Protein AF-A0A943CT39-F1 (afdb_monomer_lite)

Radius of gyration: 14.51 Å; chains: 1; bounding box: 32×29×37 Å

Foldseek 3Di:
DDDDDPQFWKAFLVRWIKGWHDKAFADADCVVQVPFDWDWAQEPVVRDIATWTHDPSYIYGHPDDEGMWTWIDTPPDDPGIYTYHPCQQFAFDPCVVVVPRPGGGRIDTDTD

Sequence (112 aa):
MRDLKYPAIYKHFKNNYYAVMGVSNIQEDKNILNDSEVLQAFHTELNSTIDIYKKENLYFHLENYSRELVLYKALYDDKGIYARPIEMFLSEVDRRKYPEVKQEYRFELLKY

Structure (mmCIF, N/CA/C/O backbone):
data_AF-A0A943CT39-F1
#
_entry.id   AF-A0A943CT39-F1
#
loop_
_atom_site.group_PDB
_atom_site.id
_atom_site.type_symbol
_atom_site.label_atom_id
_atom_site.label_alt_id
_atom_site.label_comp_id
_atom_site.label_asym_id
_atom_site.label_entity_id
_atom_site.label_seq_id
_atom_site.pdbx_PDB_ins_code
_atom_site.Cartn_x
_atom_site.Cartn_y
_atom_site.Cartn_z
_atom_site.occupancy
_atom_site.B_iso_or_equiv
_atom_site.auth_seq_id
_atom_site.auth_comp_id
_atom_site.auth_asym_id
_atom_site.auth_atom_id
_atom_site.pdbx_PDB_model_num
ATOM 1 N N . MET A 1 1 ? 10.786 9.130 10.703 1.00 64.12 1 MET A N 1
ATOM 2 C CA . MET A 1 1 ? 9.840 8.385 9.844 1.00 64.12 1 MET A CA 1
ATOM 3 C C . MET A 1 1 ? 9.635 7.017 10.477 1.00 64.12 1 MET A C 1
ATOM 5 O O . MET A 1 1 ? 10.598 6.509 11.033 1.00 64.12 1 MET A O 1
ATOM 9 N N . ARG A 1 2 ? 8.411 6.472 10.508 1.00 87.12 2 ARG A N 1
ATOM 10 C CA . ARG A 1 2 ? 8.167 5.122 11.053 1.00 87.12 2 ARG A CA 1
ATOM 11 C C . ARG A 1 2 ? 8.754 4.068 10.116 1.00 87.12 2 ARG A C 1
ATOM 13 O O . ARG A 1 2 ? 8.730 4.262 8.906 1.00 87.12 2 ARG A O 1
ATOM 20 N N . ASP A 1 3 ? 9.193 2.943 10.664 1.00 88.12 3 ASP A N 1
ATOM 21 C CA . ASP A 1 3 ? 9.631 1.818 9.840 1.00 88.12 3 ASP A CA 1
ATOM 22 C C . ASP A 1 3 ? 8.421 1.047 9.309 1.00 88.12 3 ASP A C 1
ATOM 24 O O . ASP A 1 3 ? 7.553 0.608 10.074 1.00 88.12 3 ASP A O 1
ATOM 28 N N . LEU A 1 4 ? 8.374 0.845 7.993 1.00 94.62 4 LEU A N 1
ATOM 29 C CA . LEU A 1 4 ? 7.435 -0.084 7.378 1.00 94.62 4 LEU A CA 1
ATOM 30 C C . LEU A 1 4 ? 7.906 -1.525 7.627 1.00 94.62 4 LEU A C 1
ATOM 32 O O . LEU A 1 4 ? 9.087 -1.837 7.485 1.00 94.62 4 LEU A O 1
ATOM 36 N N . LYS A 1 5 ? 6.977 -2.417 7.976 1.00 96.38 5 LYS A N 1
ATOM 37 C CA . LYS A 1 5 ? 7.222 -3.855 8.115 1.00 96.38 5 LYS A CA 1
ATOM 38 C C . LYS A 1 5 ? 6.509 -4.587 6.986 1.00 96.38 5 LYS A C 1
ATOM 40 O O . LYS A 1 5 ? 5.350 -4.297 6.708 1.00 96.38 5 LYS A O 1
ATOM 45 N N . TYR A 1 6 ? 7.193 -5.513 6.327 1.00 95.88 6 TYR A N 1
ATOM 46 C CA . TYR A 1 6 ? 6.616 -6.346 5.276 1.00 95.88 6 TYR A CA 1
ATOM 47 C C . TYR A 1 6 ? 7.416 -7.653 5.118 1.00 95.88 6 TYR A C 1
ATOM 49 O O . TYR A 1 6 ? 8.622 -7.639 5.367 1.00 95.88 6 TYR A O 1
ATOM 57 N N . PRO A 1 7 ? 6.779 -8.763 4.702 1.00 95.69 7 PRO A N 1
ATOM 58 C CA . PRO A 1 7 ? 5.337 -8.903 4.485 1.00 95.69 7 PRO A CA 1
ATOM 59 C C . PRO A 1 7 ? 4.555 -8.830 5.806 1.00 95.69 7 PRO A C 1
ATOM 61 O O . PRO A 1 7 ? 5.016 -9.330 6.823 1.00 95.69 7 PRO A O 1
ATOM 64 N N . ALA A 1 8 ? 3.404 -8.151 5.819 1.00 97.56 8 ALA A N 1
ATOM 65 C CA . ALA A 1 8 ? 2.639 -7.928 7.051 1.00 97.56 8 ALA A CA 1
ATOM 66 C C . ALA A 1 8 ? 1.176 -7.545 6.786 1.00 97.56 8 ALA A C 1
ATOM 68 O O . ALA A 1 8 ? 0.837 -7.035 5.718 1.00 97.56 8 ALA A O 1
ATOM 69 N N . ILE A 1 9 ? 0.306 -7.728 7.781 1.00 97.88 9 ILE A N 1
ATOM 70 C CA . ILE A 1 9 ? -1.090 -7.274 7.741 1.00 97.88 9 ILE A CA 1
ATOM 71 C C . ILE A 1 9 ? -1.207 -5.923 8.439 1.00 97.88 9 ILE A C 1
ATOM 73 O O . ILE A 1 9 ? -0.832 -5.780 9.604 1.00 97.88 9 ILE A O 1
ATOM 77 N N . TYR A 1 10 ? -1.805 -4.960 7.745 1.00 98.25 10 TYR A N 1
ATOM 78 C CA . TYR A 1 10 ? -2.130 -3.638 8.262 1.00 98.25 10 TYR A CA 1
ATOM 79 C C . TYR A 1 10 ? -3.640 -3.416 8.311 1.00 98.25 10 TYR A C 1
ATOM 81 O O . TYR A 1 10 ? -4.384 -3.825 7.415 1.00 98.25 10 TYR A O 1
ATOM 89 N N . LYS A 1 11 ? -4.088 -2.707 9.345 1.00 97.75 11 LYS A N 1
ATOM 90 C CA . LYS A 1 11 ? -5.453 -2.209 9.482 1.00 97.75 11 LYS A CA 1
ATOM 91 C C . LYS A 1 11 ? -5.508 -0.742 9.065 1.00 97.75 11 LYS A C 1
ATOM 93 O O . LYS A 1 11 ? -4.830 0.110 9.640 1.00 97.75 11 LYS A O 1
ATOM 98 N N . HIS A 1 12 ? -6.350 -0.433 8.088 1.00 97.44 12 HIS A N 1
ATOM 99 C CA . HIS A 1 12 ? -6.669 0.944 7.739 1.00 97.44 12 HIS A CA 1
ATOM 100 C C . HIS A 1 12 ? -7.660 1.536 8.744 1.00 97.44 12 HIS A C 1
ATOM 102 O O . HIS A 1 12 ? -8.566 0.841 9.207 1.00 97.44 12 HIS A O 1
ATOM 108 N N . PHE A 1 13 ? -7.567 2.839 9.007 1.00 96.50 13 PHE A N 1
ATOM 109 C CA . PHE A 1 13 ? -8.408 3.532 9.994 1.00 96.50 13 PHE A CA 1
ATOM 110 C C . PHE A 1 13 ? -9.925 3.446 9.726 1.00 96.50 13 PHE A C 1
ATOM 112 O O . PHE A 1 13 ? -10.736 3.696 10.613 1.00 96.50 13 PHE A O 1
ATOM 119 N N . LYS A 1 14 ? -10.319 3.057 8.505 1.00 95.19 14 LYS A N 1
ATOM 120 C CA . LYS A 1 14 ? -11.709 2.750 8.116 1.00 95.19 14 LYS A CA 1
ATOM 121 C C . LYS A 1 14 ? -12.116 1.282 8.344 1.00 95.19 14 LYS A C 1
ATOM 123 O O . LYS A 1 14 ? -13.073 0.830 7.734 1.00 95.19 14 LYS A O 1
ATOM 128 N N . ASN A 1 15 ? -11.392 0.542 9.185 1.00 94.62 15 ASN A N 1
ATOM 129 C CA . ASN A 1 15 ? -11.647 -0.864 9.539 1.00 94.62 15 ASN A CA 1
ATOM 130 C C . ASN A 1 15 ? -11.529 -1.883 8.389 1.00 94.62 15 ASN A C 1
ATOM 132 O O . ASN A 1 15 ? -12.081 -2.975 8.474 1.00 94.62 15 ASN A O 1
ATOM 136 N N . ASN A 1 16 ? -10.752 -1.557 7.359 1.00 96.50 16 ASN A N 1
ATOM 137 C CA . ASN A 1 16 ? -10.381 -2.495 6.301 1.00 96.50 16 ASN A CA 1
ATOM 138 C C . ASN A 1 16 ? -8.985 -3.073 6.557 1.00 96.50 16 ASN A C 1
ATOM 140 O O . ASN A 1 16 ? -8.136 -2.399 7.146 1.00 96.50 16 ASN A O 1
ATOM 144 N N . TYR A 1 17 ? -8.731 -4.286 6.070 1.00 97.31 17 TYR A N 1
ATOM 145 C CA . TYR A 1 17 ? -7.468 -4.997 6.273 1.00 97.31 17 TYR A CA 1
ATOM 146 C C . TYR A 1 17 ? -6.732 -5.195 4.953 1.00 97.31 17 TYR A C 1
ATOM 148 O O . TYR A 1 17 ? -7.349 -5.495 3.927 1.00 97.31 17 TYR A O 1
ATOM 156 N N . TYR A 1 18 ? -5.413 -5.037 4.999 1.00 98.06 18 TYR A N 1
ATOM 157 C CA . TYR A 1 18 ? -4.554 -5.081 3.825 1.00 98.06 18 TYR A CA 1
ATOM 158 C C . TYR A 1 18 ? -3.294 -5.895 4.105 1.00 98.06 18 TYR A C 1
ATOM 160 O O . TYR A 1 18 ? -2.668 -5.725 5.150 1.00 98.06 18 TYR A O 1
ATOM 168 N N . ALA A 1 19 ? -2.905 -6.747 3.160 1.00 97.81 19 ALA A N 1
ATOM 169 C CA . ALA A 1 19 ? -1.607 -7.410 3.169 1.00 97.81 19 ALA A CA 1
ATOM 170 C C . ALA A 1 19 ? -0.595 -6.545 2.419 1.00 97.81 19 ALA A C 1
ATOM 172 O O . ALA A 1 19 ? -0.725 -6.345 1.211 1.00 97.81 19 ALA A O 1
ATOM 173 N N . VAL A 1 20 ? 0.404 -6.035 3.132 1.00 98.00 20 VAL A N 1
ATOM 174 C CA . VAL A 1 20 ? 1.553 -5.334 2.556 1.00 98.00 20 VAL A CA 1
ATOM 175 C C . VAL A 1 20 ? 2.578 -6.374 2.132 1.00 98.00 20 VAL A C 1
ATOM 177 O O . VAL A 1 20 ? 2.983 -7.213 2.934 1.00 98.00 20 VAL A O 1
ATOM 180 N N . MET A 1 21 ? 2.977 -6.323 0.864 1.00 96.62 21 MET A N 1
ATOM 181 C CA . MET A 1 21 ? 3.862 -7.312 0.244 1.00 96.62 21 MET A CA 1
ATOM 182 C C . MET A 1 21 ? 5.299 -6.804 0.130 1.00 96.62 21 MET A C 1
ATOM 184 O O . MET A 1 21 ? 6.232 -7.591 0.247 1.00 96.62 21 MET A O 1
ATOM 188 N N . GLY A 1 22 ? 5.484 -5.503 -0.100 1.00 97.06 22 GLY A N 1
ATOM 189 C CA . GLY A 1 22 ? 6.804 -4.921 -0.309 1.00 97.06 22 GLY A CA 1
ATOM 190 C C . GLY A 1 22 ? 6.768 -3.434 -0.622 1.00 97.06 22 GLY A C 1
ATOM 191 O O . GLY A 1 22 ? 5.702 -2.811 -0.658 1.00 97.06 22 GLY A O 1
ATOM 192 N N . VAL A 1 23 ? 7.953 -2.883 -0.865 1.00 97.62 23 VAL A N 1
ATOM 193 C CA . VAL A 1 23 ? 8.154 -1.507 -1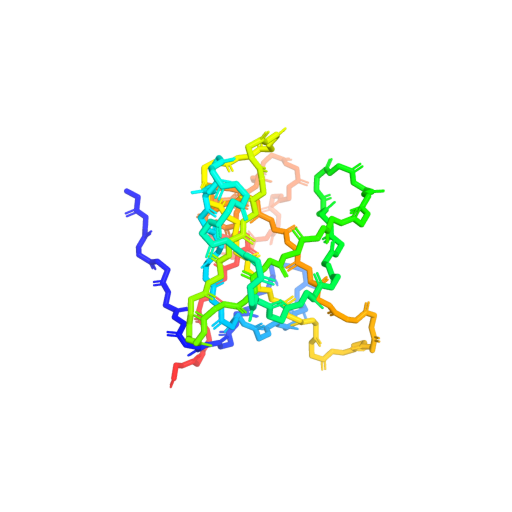.324 1.00 97.62 23 VAL A CA 1
ATOM 194 C C . VAL A 1 23 ? 8.745 -1.543 -2.722 1.00 97.62 23 VAL A C 1
ATOM 196 O O . VAL A 1 23 ? 9.675 -2.302 -2.990 1.00 97.62 23 VAL A O 1
ATOM 199 N N . SER A 1 24 ? 8.182 -0.724 -3.602 1.00 97.38 24 SER A N 1
ATOM 200 C CA . SER A 1 24 ? 8.715 -0.457 -4.926 1.00 97.38 24 SER A CA 1
ATOM 201 C C . SER A 1 24 ? 9.546 0.820 -4.918 1.00 97.38 24 SER A C 1
ATOM 203 O O . SER A 1 24 ? 9.086 1.837 -4.398 1.00 97.38 24 SER A O 1
ATOM 205 N N . ASN A 1 25 ? 10.733 0.763 -5.521 1.00 95.81 25 ASN A N 1
ATOM 206 C CA . ASN A 1 25 ? 11.668 1.883 -5.646 1.00 95.81 25 ASN A CA 1
ATOM 207 C C . ASN A 1 25 ? 11.746 2.384 -7.091 1.00 95.81 25 ASN A C 1
ATOM 209 O O . ASN A 1 25 ? 11.451 1.646 -8.031 1.00 95.81 25 ASN A O 1
ATOM 213 N N . ILE A 1 26 ? 12.177 3.627 -7.279 1.00 95.25 26 ILE A N 1
ATOM 214 C CA . ILE A 1 26 ? 12.424 4.160 -8.620 1.00 95.25 26 ILE A CA 1
ATOM 215 C C . ILE A 1 26 ? 13.584 3.411 -9.292 1.00 95.25 26 ILE A C 1
ATOM 217 O O . ILE A 1 26 ? 14.632 3.198 -8.683 1.00 95.25 26 ILE A O 1
ATOM 221 N N . GLN A 1 27 ? 13.403 3.058 -10.565 1.00 94.12 27 GLN A N 1
ATOM 222 C CA . GLN A 1 27 ? 14.461 2.581 -11.453 1.00 94.12 27 GLN A CA 1
ATOM 223 C C . GLN A 1 27 ? 14.343 3.284 -12.811 1.00 94.12 27 GLN A C 1
ATOM 225 O O . GLN A 1 27 ? 13.432 3.004 -13.585 1.00 94.12 27 GLN A O 1
ATOM 230 N N . GLU A 1 28 ? 15.264 4.202 -13.101 1.00 89.94 28 GLU A N 1
ATOM 231 C CA . GLU A 1 28 ? 15.246 5.010 -14.331 1.00 89.94 28 GLU A CA 1
ATOM 232 C C . GLU A 1 28 ? 15.736 4.221 -15.553 1.00 89.94 28 GLU A C 1
ATOM 234 O O . GLU A 1 28 ? 15.138 4.280 -16.630 1.00 89.94 28 GLU A O 1
ATOM 239 N N . ASP A 1 29 ? 16.809 3.439 -15.385 1.00 89.50 29 ASP A N 1
ATOM 240 C CA . ASP A 1 29 ? 17.353 2.618 -16.468 1.00 89.50 29 ASP A CA 1
ATOM 241 C C . ASP A 1 29 ? 16.487 1.375 -16.719 1.00 89.50 29 ASP A C 1
ATOM 243 O O . ASP A 1 29 ? 16.585 0.361 -16.020 1.00 89.50 29 ASP A O 1
ATOM 247 N N . LYS A 1 30 ? 15.654 1.452 -17.761 1.00 86.31 30 LYS A N 1
ATOM 248 C CA . LYS A 1 30 ? 14.813 0.342 -18.225 1.00 86.31 30 LYS A CA 1
ATOM 249 C C . LYS A 1 30 ? 15.612 -0.902 -18.603 1.00 86.31 30 LYS A C 1
ATOM 251 O O . LYS A 1 30 ? 15.069 -1.993 -18.476 1.00 86.31 30 LYS A O 1
ATOM 256 N N . ASN A 1 31 ? 16.881 -0.776 -19.006 1.00 89.69 31 ASN A N 1
ATOM 257 C CA . ASN A 1 31 ? 17.682 -1.940 -19.390 1.00 89.69 31 ASN A CA 1
ATOM 258 C C . ASN A 1 31 ? 17.907 -2.892 -18.211 1.00 89.69 31 ASN A C 1
ATOM 260 O O . ASN A 1 31 ? 17.961 -4.107 -18.390 1.00 89.69 31 ASN A O 1
ATOM 264 N N . ILE A 1 32 ? 17.963 -2.351 -16.990 1.00 87.19 32 ILE A N 1
ATOM 265 C CA . ILE A 1 32 ? 18.062 -3.143 -15.758 1.00 87.19 32 ILE A CA 1
ATOM 266 C C . ILE A 1 32 ? 16.789 -3.977 -15.542 1.00 87.19 32 ILE A C 1
ATOM 268 O O . ILE A 1 32 ? 16.848 -5.041 -14.918 1.00 87.19 32 ILE A O 1
ATOM 272 N N . LEU A 1 33 ? 15.656 -3.533 -16.090 1.00 90.12 33 LEU A N 1
ATOM 273 C CA . LEU A 1 33 ? 14.339 -4.139 -15.916 1.00 90.12 33 LEU A CA 1
ATOM 274 C C . LEU A 1 33 ? 13.937 -5.106 -17.041 1.00 90.12 33 LEU A C 1
ATOM 276 O O . LEU A 1 33 ? 12.873 -5.708 -16.920 1.00 90.12 33 LEU A O 1
ATOM 280 N N . ASN A 1 34 ? 14.758 -5.291 -18.082 1.00 86.25 34 ASN A N 1
ATOM 281 C CA . ASN A 1 34 ? 14.406 -6.048 -19.295 1.00 86.25 34 ASN A CA 1
ATOM 282 C C . ASN A 1 34 ? 13.854 -7.467 -19.041 1.00 86.25 34 ASN A C 1
ATOM 284 O O . ASN A 1 34 ? 12.948 -7.890 -19.752 1.00 86.25 34 ASN A O 1
ATOM 288 N N . ASP A 1 35 ? 14.336 -8.162 -18.005 1.00 90.12 35 ASP A N 1
ATOM 289 C CA . ASP A 1 35 ? 13.913 -9.531 -17.652 1.00 90.12 35 ASP A CA 1
ATOM 290 C C . ASP A 1 35 ? 12.970 -9.585 -16.435 1.00 90.12 35 ASP A C 1
ATOM 292 O O . ASP A 1 35 ? 12.826 -10.620 -15.782 1.00 90.12 35 ASP A O 1
ATOM 296 N N . SER A 1 36 ? 12.372 -8.452 -16.064 1.00 94.00 36 SER A N 1
ATOM 297 C CA . SER A 1 36 ? 11.510 -8.370 -14.881 1.00 94.00 36 SER A CA 1
ATOM 298 C C . SER A 1 36 ? 10.106 -8.886 -15.181 1.00 94.00 36 SER A C 1
ATOM 300 O O . SER A 1 36 ? 9.543 -8.635 -16.245 1.00 94.00 36 SER A O 1
ATOM 302 N N . GLU A 1 37 ? 9.492 -9.533 -14.193 1.00 96.12 37 GLU A N 1
ATOM 303 C CA . GLU A 1 37 ? 8.054 -9.794 -14.200 1.00 96.12 37 GLU A CA 1
ATOM 304 C C . GLU A 1 37 ? 7.319 -8.453 -14.080 1.00 96.12 37 GLU A C 1
ATOM 306 O O . GLU A 1 37 ? 7.584 -7.678 -13.161 1.00 96.12 37 GLU A O 1
ATOM 311 N N . VAL A 1 38 ? 6.396 -8.159 -14.995 1.00 95.81 38 VAL A N 1
ATOM 312 C CA . VAL A 1 38 ? 5.597 -6.928 -14.934 1.00 95.81 38 VAL A CA 1
ATOM 313 C C . VAL A 1 38 ? 4.275 -7.215 -14.233 1.00 95.81 38 VAL A C 1
ATOM 315 O O . VAL A 1 38 ? 3.491 -8.060 -14.661 1.00 95.81 38 VAL A O 1
ATOM 318 N N . LEU A 1 39 ? 4.023 -6.483 -13.153 1.00 96.00 39 LEU A N 1
ATOM 319 C CA . LEU A 1 39 ? 2.794 -6.506 -12.376 1.00 96.00 39 LEU A CA 1
ATOM 320 C C . LEU A 1 39 ? 2.042 -5.193 -12.579 1.00 96.00 39 LEU A C 1
ATOM 322 O O . LEU A 1 39 ? 2.650 -4.128 -12.619 1.00 96.00 39 LEU A O 1
ATOM 326 N N . GLN A 1 40 ? 0.714 -5.246 -12.618 1.00 96.56 40 GLN A N 1
ATOM 327 C CA . GLN A 1 40 ? -0.110 -4.039 -12.616 1.00 96.56 40 GLN A CA 1
ATOM 328 C C . GLN A 1 40 ? -0.564 -3.698 -11.199 1.00 96.56 40 GLN A C 1
ATOM 330 O O . GLN A 1 40 ? -1.099 -4.551 -10.484 1.00 96.56 40 GLN A O 1
ATOM 335 N N . ALA A 1 41 ? -0.369 -2.441 -10.801 1.00 97.00 41 ALA A N 1
ATOM 336 C CA . ALA A 1 41 ? -0.841 -1.916 -9.527 1.00 97.00 41 ALA A CA 1
ATOM 337 C C . ALA A 1 41 ? -1.676 -0.649 -9.724 1.00 97.00 41 ALA A C 1
ATOM 339 O O . ALA A 1 41 ? -1.302 0.253 -10.470 1.00 97.00 41 ALA A O 1
ATOM 340 N N . PHE A 1 42 ? -2.798 -0.547 -9.018 1.00 97.31 42 PHE A N 1
ATOM 341 C CA . PHE A 1 42 ? -3.613 0.661 -8.997 1.00 97.31 42 PHE A CA 1
ATOM 342 C C . PHE A 1 42 ? -3.007 1.697 -8.042 1.00 97.31 42 PHE A C 1
ATOM 344 O O . PHE A 1 42 ? -2.966 1.497 -6.822 1.00 97.31 42 PHE A O 1
ATOM 351 N N . HIS A 1 43 ? -2.538 2.820 -8.581 1.00 96.50 43 HIS A N 1
ATOM 352 C CA . HIS A 1 43 ? -1.960 3.915 -7.816 1.00 96.50 43 HIS A CA 1
ATOM 353 C C . HIS A 1 43 ? -3.053 4.775 -7.173 1.00 96.50 43 HIS A C 1
ATOM 355 O O . HIS A 1 43 ? -3.729 5.573 -7.823 1.00 96.50 43 HIS A O 1
ATOM 361 N N . THR A 1 44 ? -3.178 4.670 -5.852 1.00 94.31 44 THR A N 1
ATOM 362 C CA . THR A 1 44 ? -4.317 5.232 -5.104 1.00 94.31 44 THR A CA 1
ATOM 363 C C . THR A 1 44 ? -4.404 6.759 -5.071 1.00 94.31 44 THR A C 1
ATOM 365 O O . THR A 1 44 ? -5.494 7.280 -4.867 1.00 94.31 44 THR A O 1
ATOM 368 N N . GLU A 1 45 ? -3.305 7.484 -5.298 1.00 93.94 45 GLU A N 1
ATOM 369 C CA . GLU A 1 45 ? -3.341 8.959 -5.386 1.00 93.94 45 GLU A CA 1
ATOM 370 C C . GLU A 1 45 ? -3.534 9.494 -6.806 1.00 93.94 45 GLU A C 1
ATOM 372 O O . GLU A 1 45 ? -3.993 10.617 -6.982 1.00 93.94 45 GLU A O 1
ATOM 377 N N . LEU A 1 46 ? -3.197 8.698 -7.821 1.00 92.75 46 LEU A N 1
ATOM 378 C CA . LEU A 1 46 ? -3.287 9.112 -9.226 1.00 92.75 46 LEU A CA 1
ATOM 379 C C . LEU A 1 46 ? -4.560 8.585 -9.879 1.00 92.75 46 LEU A C 1
ATOM 381 O O . LEU A 1 46 ? -4.934 9.040 -10.954 1.00 92.75 46 LEU A O 1
ATOM 385 N N . ASN A 1 47 ? -5.225 7.634 -9.219 1.00 94.56 47 ASN A N 1
ATOM 386 C CA . ASN A 1 47 ? -6.384 6.917 -9.731 1.00 94.56 47 ASN A CA 1
ATOM 387 C C . ASN A 1 47 ? -6.118 6.293 -11.109 1.00 94.56 47 ASN A C 1
ATOM 389 O O . ASN A 1 47 ? -6.980 6.297 -11.984 1.00 94.56 47 ASN A O 1
ATOM 393 N N . SER A 1 48 ? -4.911 5.758 -11.291 1.00 94.62 48 SER A N 1
ATOM 394 C CA . SER A 1 48 ? -4.446 5.137 -12.527 1.00 94.62 48 SER A CA 1
ATOM 395 C C . SER A 1 48 ? -3.728 3.824 -12.235 1.00 94.62 48 SER A C 1
ATOM 397 O O . SER A 1 48 ? -3.213 3.607 -11.139 1.00 94.62 48 SER A O 1
ATOM 399 N N . THR A 1 49 ? -3.698 2.935 -13.221 1.00 95.62 49 THR A N 1
ATOM 400 C CA . THR A 1 49 ? -2.902 1.707 -13.160 1.00 95.62 49 THR A CA 1
ATOM 401 C C . THR A 1 49 ? -1.484 2.012 -13.624 1.00 95.62 49 THR A C 1
ATOM 403 O O . THR A 1 49 ? -1.302 2.682 -14.639 1.00 95.62 49 THR A O 1
ATOM 406 N N . ILE A 1 50 ? -0.495 1.526 -12.880 1.00 95.31 50 ILE A N 1
ATOM 407 C CA . ILE A 1 50 ? 0.927 1.660 -13.191 1.00 95.31 50 ILE A CA 1
ATOM 408 C C . ILE A 1 50 ? 1.584 0.285 -13.270 1.00 95.31 50 ILE A C 1
ATOM 410 O O . ILE A 1 50 ? 1.134 -0.669 -12.625 1.00 95.31 50 ILE A O 1
ATOM 414 N N . ASP A 1 51 ? 2.675 0.216 -14.024 1.00 95.69 51 ASP A N 1
ATOM 415 C CA . ASP A 1 51 ? 3.504 -0.977 -14.109 1.00 95.69 51 ASP A CA 1
ATOM 416 C C . ASP A 1 51 ? 4.513 -1.001 -12.958 1.00 95.69 51 ASP A C 1
ATOM 418 O O . ASP A 1 51 ? 5.227 -0.029 -12.691 1.00 95.69 51 ASP A O 1
ATOM 422 N N . ILE A 1 52 ? 4.563 -2.142 -12.282 1.00 96.81 52 ILE A N 1
ATOM 423 C CA . ILE A 1 52 ? 5.538 -2.484 -11.259 1.00 96.81 52 ILE A CA 1
ATOM 424 C C . ILE A 1 52 ? 6.393 -3.619 -11.804 1.0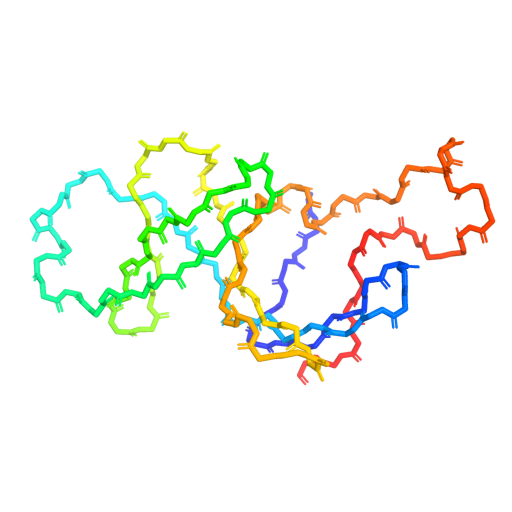0 96.81 52 ILE A C 1
ATOM 426 O O . ILE A 1 52 ? 5.900 -4.704 -12.098 1.00 96.81 52 ILE A O 1
ATOM 430 N N . TYR A 1 53 ? 7.691 -3.383 -11.892 1.00 96.75 53 TYR A N 1
ATOM 431 C CA . TYR A 1 53 ? 8.663 -4.359 -12.353 1.00 96.75 53 TYR A CA 1
ATOM 432 C C . TYR A 1 53 ? 9.188 -5.123 -11.149 1.00 96.75 53 TYR A C 1
ATOM 434 O O . TYR A 1 53 ? 9.786 -4.545 -10.242 1.00 96.75 53 TYR A O 1
ATOM 442 N N . LYS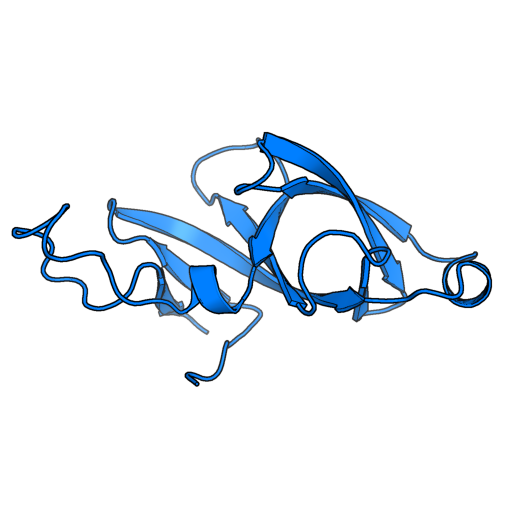 A 1 54 ? 8.952 -6.426 -11.118 1.00 96.56 54 LYS A N 1
ATOM 443 C CA . LYS A 1 54 ? 9.462 -7.320 -10.092 1.00 96.56 54 LYS A CA 1
ATOM 444 C C . LYS A 1 54 ? 10.672 -8.064 -10.639 1.00 96.56 54 LYS A C 1
ATOM 446 O O . LYS A 1 54 ? 10.571 -8.820 -11.604 1.00 96.56 54 LYS A O 1
ATOM 451 N N . LYS A 1 55 ? 11.815 -7.861 -9.993 1.00 94.69 55 LYS A N 1
ATOM 452 C CA . LYS A 1 55 ? 13.061 -8.564 -10.291 1.00 94.69 55 LYS A CA 1
ATOM 453 C C . LYS A 1 55 ? 13.486 -9.300 -9.031 1.00 94.69 55 LYS A C 1
ATOM 455 O O . LYS A 1 55 ? 13.763 -8.674 -8.010 1.00 94.69 55 LYS A O 1
ATOM 460 N N . GLU A 1 56 ? 13.467 -10.628 -9.094 1.00 91.12 56 GLU A N 1
ATOM 461 C CA . GLU A 1 56 ? 13.635 -11.499 -7.925 1.00 91.12 56 GLU A CA 1
ATOM 462 C C . GLU A 1 56 ? 12.605 -11.172 -6.819 1.00 91.12 56 GLU A C 1
ATOM 464 O O . GLU A 1 56 ? 11.400 -11.327 -7.029 1.00 91.12 56 GLU A O 1
ATOM 469 N N . ASN A 1 57 ? 13.068 -10.706 -5.654 1.00 89.94 57 ASN A N 1
ATOM 470 C CA . ASN A 1 57 ? 12.243 -10.307 -4.508 1.00 89.94 57 ASN A CA 1
ATOM 471 C C . ASN A 1 57 ? 12.126 -8.780 -4.351 1.00 89.94 57 ASN A C 1
ATOM 473 O O . ASN A 1 57 ? 11.640 -8.302 -3.326 1.00 89.94 57 ASN A O 1
ATOM 477 N N . LEU A 1 58 ? 12.590 -8.015 -5.342 1.00 95.25 58 LEU A N 1
ATOM 478 C CA . LEU A 1 58 ? 12.572 -6.557 -5.338 1.00 95.25 58 LEU A CA 1
ATOM 479 C C . LEU A 1 58 ? 11.530 -6.026 -6.320 1.00 95.25 58 LEU A C 1
ATOM 481 O O . LEU A 1 58 ? 11.243 -6.644 -7.346 1.00 95.25 58 LEU A O 1
ATOM 485 N N . TYR A 1 59 ? 10.989 -4.854 -6.000 1.00 97.25 59 TYR A N 1
ATOM 486 C CA . TYR A 1 59 ? 9.991 -4.174 -6.812 1.00 97.25 59 TYR A CA 1
ATOM 487 C C . TYR A 1 59 ? 10.505 -2.809 -7.247 1.00 97.25 59 TYR A C 1
ATOM 489 O O . TYR A 1 59 ? 11.119 -2.077 -6.466 1.00 97.25 59 TYR A O 1
ATOM 497 N N . PHE A 1 60 ? 10.182 -2.449 -8.481 1.00 96.75 60 PHE A N 1
ATOM 498 C CA . PHE A 1 60 ? 10.596 -1.204 -9.099 1.00 96.75 60 PHE A CA 1
ATOM 499 C C . PHE A 1 60 ? 9.450 -0.562 -9.869 1.00 96.75 60 PHE A C 1
ATOM 501 O O . PHE A 1 60 ? 8.515 -1.237 -10.296 1.00 96.75 60 PHE A O 1
ATOM 508 N N . HIS A 1 61 ? 9.514 0.749 -10.032 1.00 95.62 61 HIS A N 1
ATOM 509 C CA . HIS A 1 61 ? 8.644 1.515 -10.912 1.00 95.62 61 HIS A CA 1
ATOM 510 C C . HIS A 1 61 ? 9.474 2.598 -11.599 1.00 95.62 61 HIS A C 1
ATOM 512 O O . HIS A 1 61 ? 10.557 2.960 -11.140 1.00 95.62 61 HIS A O 1
ATOM 518 N N . LEU A 1 62 ? 8.981 3.107 -12.721 1.00 91.81 62 LEU A N 1
ATOM 519 C CA . LEU A 1 62 ? 9.662 4.188 -13.428 1.00 91.81 62 LEU A CA 1
ATOM 520 C C . LEU A 1 62 ? 9.397 5.522 -12.724 1.00 91.81 62 LEU A C 1
ATOM 522 O O . LEU A 1 62 ? 8.307 5.740 -12.188 1.00 91.81 62 LEU A O 1
ATOM 526 N N . GLU A 1 63 ? 10.389 6.410 -12.744 1.00 78.00 63 GLU A N 1
ATOM 527 C CA . GLU A 1 63 ? 10.327 7.732 -12.117 1.00 78.00 63 GLU A CA 1
ATOM 528 C C . GLU A 1 63 ? 9.160 8.547 -12.675 1.00 78.00 63 GLU A C 1
ATOM 530 O O . GLU A 1 63 ? 9.245 8.977 -13.815 1.00 78.00 63 GLU A O 1
ATOM 535 N N . ASN A 1 64 ? 8.088 8.747 -11.892 1.00 72.81 64 ASN A N 1
ATOM 536 C CA . ASN A 1 64 ? 6.973 9.652 -12.234 1.00 72.81 64 ASN A CA 1
ATOM 537 C C . ASN A 1 64 ? 6.066 10.054 -11.047 1.00 72.81 64 ASN A C 1
ATOM 539 O O . ASN A 1 64 ? 5.184 10.895 -11.223 1.00 72.81 64 ASN A O 1
ATOM 543 N N . TYR A 1 65 ? 6.200 9.437 -9.862 1.00 76.75 65 TYR A N 1
ATOM 544 C CA . TYR A 1 65 ? 5.120 9.464 -8.859 1.00 76.75 65 TYR A CA 1
ATOM 545 C C . TYR A 1 65 ? 5.589 9.789 -7.438 1.00 76.75 65 TYR A C 1
ATOM 547 O O . TYR A 1 65 ? 5.129 10.746 -6.820 1.00 76.75 65 TYR A O 1
ATOM 555 N N . SER A 1 66 ? 6.476 8.968 -6.882 1.00 88.75 66 SER A N 1
ATOM 556 C CA . SER A 1 66 ? 7.040 9.093 -5.534 1.00 88.75 66 SER A CA 1
ATOM 557 C C . SER A 1 66 ? 8.283 8.218 -5.461 1.00 88.75 66 SER A C 1
ATOM 559 O O . SER A 1 66 ? 8.372 7.257 -6.209 1.00 88.75 66 SER A O 1
ATOM 5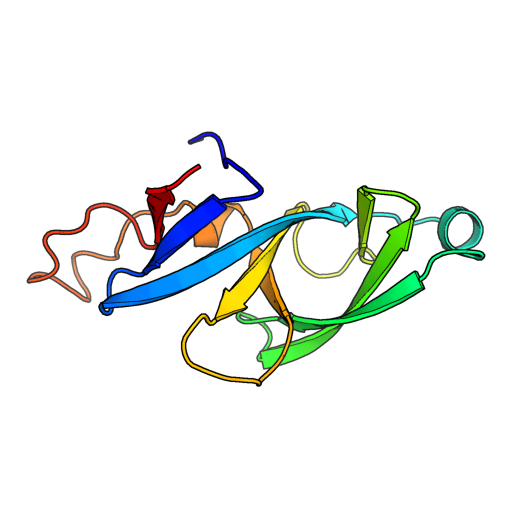61 N N . ARG A 1 67 ? 9.233 8.508 -4.565 1.00 92.12 67 ARG A N 1
ATOM 562 C CA . ARG A 1 67 ? 10.463 7.697 -4.461 1.00 92.12 67 ARG A CA 1
ATOM 563 C C . ARG A 1 67 ? 10.201 6.240 -4.092 1.00 92.12 67 ARG A C 1
ATOM 565 O O . ARG A 1 67 ? 10.866 5.343 -4.600 1.00 92.12 67 ARG A O 1
ATOM 572 N N . GLU A 1 68 ? 9.228 6.030 -3.214 1.00 96.25 68 GLU A N 1
ATOM 573 C CA . GLU A 1 68 ? 8.874 4.724 -2.680 1.00 96.25 68 GLU A CA 1
ATOM 574 C C . GLU A 1 68 ? 7.356 4.549 -2.685 1.00 96.25 68 GLU A C 1
ATOM 576 O O . GLU A 1 68 ? 6.603 5.402 -2.193 1.00 96.25 68 GLU A O 1
ATOM 581 N N . LEU A 1 69 ? 6.912 3.410 -3.210 1.00 97.56 69 LEU A N 1
ATOM 582 C CA . LEU A 1 69 ? 5.512 3.006 -3.227 1.00 97.56 69 LEU A CA 1
ATOM 583 C C . LEU A 1 69 ? 5.334 1.731 -2.410 1.00 97.56 69 LEU A C 1
ATOM 585 O O . LEU A 1 69 ? 5.965 0.712 -2.675 1.00 97.56 69 LEU A O 1
ATOM 589 N N . VAL A 1 70 ? 4.428 1.762 -1.440 1.00 98.06 70 VAL A N 1
ATOM 590 C CA . VAL A 1 70 ? 3.997 0.571 -0.708 1.00 98.06 70 VAL A CA 1
ATOM 591 C C . VAL A 1 70 ? 3.071 -0.235 -1.603 1.00 98.06 70 VAL A C 1
ATOM 593 O O . VAL A 1 70 ? 2.066 0.295 -2.087 1.00 98.06 70 VAL A O 1
ATOM 596 N N . LEU A 1 71 ? 3.397 -1.512 -1.792 1.00 98.19 71 LEU A N 1
ATOM 597 C CA . LEU A 1 71 ? 2.595 -2.469 -2.543 1.00 98.19 71 LEU A CA 1
ATOM 598 C C . LEU A 1 71 ? 1.773 -3.319 -1.581 1.00 98.19 71 LEU A C 1
ATOM 600 O O . LEU A 1 71 ? 2.320 -4.008 -0.715 1.00 98.19 71 LEU A O 1
ATOM 604 N N . TYR A 1 72 ? 0.454 -3.286 -1.735 1.00 98.06 72 TYR A N 1
ATOM 605 C CA . TYR A 1 72 ? -0.458 -3.976 -0.829 1.00 98.06 72 TYR A CA 1
ATOM 606 C C . TYR A 1 72 ? -1.716 -4.473 -1.539 1.00 98.06 72 TYR A C 1
ATOM 608 O O . TYR A 1 72 ? -2.105 -3.948 -2.576 1.00 98.06 72 TYR A O 1
ATOM 616 N N . LYS A 1 73 ? -2.360 -5.498 -0.981 1.00 97.56 73 LYS A N 1
ATOM 617 C CA . LYS A 1 73 ? -3.646 -6.035 -1.450 1.00 97.56 73 LYS A CA 1
ATOM 618 C C . LYS A 1 73 ? -4.706 -5.880 -0.374 1.00 97.56 73 LYS A C 1
ATOM 620 O O . LYS A 1 73 ? -4.406 -6.029 0.811 1.00 97.56 73 LYS A O 1
ATOM 625 N N . ALA A 1 74 ? -5.939 -5.593 -0.775 1.00 96.94 74 ALA A N 1
ATOM 626 C CA . ALA A 1 74 ? -7.079 -5.683 0.128 1.00 96.94 74 ALA A CA 1
ATOM 627 C C . ALA A 1 74 ? -7.336 -7.151 0.493 1.00 96.94 74 ALA A C 1
ATOM 629 O O . ALA A 1 74 ? -7.239 -8.028 -0.356 1.00 96.94 74 ALA A O 1
ATOM 630 N N . LEU A 1 75 ? -7.672 -7.419 1.755 1.00 95.81 75 LEU A N 1
ATOM 631 C CA . LEU A 1 75 ? -8.044 -8.762 2.227 1.00 95.81 75 LEU A CA 1
ATOM 632 C C . LEU A 1 75 ? -9.554 -9.036 2.128 1.00 95.81 75 LEU A C 1
ATOM 634 O O . LEU A 1 75 ? -10.054 -9.987 2.720 1.00 95.81 75 LEU A O 1
ATOM 638 N N . TYR A 1 76 ? -10.285 -8.163 1.438 1.00 92.69 76 TYR A N 1
ATOM 639 C CA . TYR A 1 76 ? -11.745 -8.184 1.332 1.00 92.69 76 TYR A CA 1
ATOM 640 C C . TYR A 1 76 ? -12.243 -7.984 -0.109 1.00 92.69 76 TYR A C 1
ATOM 642 O O . TYR A 1 76 ? -13.451 -7.928 -0.328 1.00 92.69 76 TYR A O 1
ATOM 650 N N . ASP A 1 77 ? -11.338 -7.825 -1.079 1.00 91.50 77 ASP A N 1
ATOM 651 C CA . ASP A 1 77 ? -11.675 -7.712 -2.496 1.00 91.50 77 ASP A CA 1
ATOM 652 C C . ASP A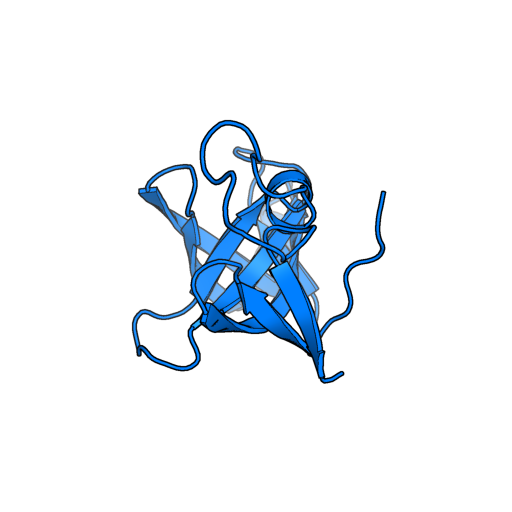 1 77 ? -10.618 -8.393 -3.378 1.00 91.50 77 ASP A C 1
ATOM 654 O O . ASP A 1 77 ? -9.512 -8.683 -2.923 1.00 91.50 77 ASP A O 1
ATOM 658 N N . ASP A 1 78 ? -10.976 -8.617 -4.645 1.00 91.12 78 ASP A N 1
ATOM 659 C CA . ASP A 1 78 ? -10.120 -9.249 -5.656 1.00 91.12 78 ASP A CA 1
ATOM 660 C C . ASP A 1 78 ? -9.594 -8.235 -6.692 1.00 91.12 78 ASP A C 1
ATOM 662 O O . ASP A 1 78 ? -9.269 -8.591 -7.825 1.00 91.12 78 ASP A O 1
ATOM 666 N N . LYS A 1 79 ? -9.508 -6.942 -6.341 1.00 90.69 79 LYS A N 1
ATOM 667 C CA . LYS A 1 79 ? -9.152 -5.868 -7.296 1.00 90.69 79 LYS A CA 1
ATOM 668 C C . LYS A 1 79 ? -7.664 -5.809 -7.656 1.00 90.69 79 LYS A C 1
ATOM 670 O O . LYS A 1 79 ? -7.266 -4.988 -8.479 1.00 90.69 79 LYS A O 1
ATOM 675 N N . GLY A 1 80 ? -6.842 -6.672 -7.064 1.00 95.12 80 GLY A N 1
ATOM 676 C CA . GLY A 1 80 ? -5.420 -6.783 -7.372 1.00 95.12 80 GLY A CA 1
ATOM 677 C C . GLY A 1 80 ? -4.526 -5.971 -6.435 1.00 95.12 80 GLY A C 1
ATOM 678 O O . GLY A 1 80 ? -4.779 -5.881 -5.234 1.00 95.12 80 GLY A O 1
ATOM 679 N N . ILE A 1 81 ? -3.412 -5.469 -6.974 1.00 97.75 81 ILE A N 1
ATOM 680 C CA . ILE A 1 81 ? -2.371 -4.771 -6.209 1.00 97.75 81 ILE A CA 1
ATOM 681 C C . ILE A 1 81 ? -2.677 -3.278 -6.179 1.00 97.75 81 ILE A C 1
ATOM 683 O O . ILE A 1 81 ? -2.992 -2.675 -7.199 1.00 97.75 81 ILE A O 1
ATOM 687 N N . TYR A 1 82 ? -2.524 -2.670 -5.012 1.00 97.94 82 TYR A N 1
ATOM 688 C CA . TYR A 1 82 ? -2.542 -1.230 -4.823 1.00 97.94 82 TYR A CA 1
ATOM 689 C C . TYR A 1 82 ? -1.123 -0.709 -4.607 1.00 97.94 82 TYR A C 1
ATOM 691 O O . TYR A 1 82 ? -0.308 -1.356 -3.947 1.00 97.94 82 TYR A O 1
ATOM 699 N N . ALA A 1 83 ? -0.865 0.491 -5.122 1.00 97.62 83 ALA A N 1
ATOM 700 C CA . ALA A 1 83 ? 0.344 1.261 -4.873 1.00 97.62 83 ALA A CA 1
ATOM 701 C C . ALA A 1 83 ? -0.011 2.584 -4.177 1.00 97.62 83 ALA A C 1
ATOM 703 O O . ALA A 1 83 ? -0.996 3.258 -4.517 1.00 97.62 83 ALA A O 1
ATOM 704 N N . ARG A 1 84 ? 0.770 2.958 -3.162 1.00 97.00 84 ARG A N 1
ATOM 705 C CA . ARG A 1 84 ? 0.597 4.219 -2.427 1.00 97.00 84 ARG A CA 1
ATOM 706 C C . ARG A 1 84 ? 1.953 4.782 -2.001 1.00 97.00 84 ARG A C 1
ATOM 708 O O . ARG A 1 84 ? 2.759 3.998 -1.507 1.00 97.00 84 ARG A O 1
ATOM 715 N N . PRO A 1 85 ? 2.186 6.103 -2.096 1.00 96.88 85 PRO A N 1
ATOM 716 C CA . PRO A 1 85 ? 3.396 6.722 -1.560 1.00 96.88 85 PRO A CA 1
ATOM 717 C C . PRO A 1 85 ? 3.634 6.341 -0.099 1.00 96.88 85 PRO A C 1
ATOM 719 O O . PRO A 1 85 ? 2.703 6.401 0.713 1.00 96.88 85 PRO A O 1
ATOM 722 N N . ILE A 1 86 ? 4.870 5.958 0.238 1.00 96.50 86 ILE A N 1
ATOM 723 C CA . ILE A 1 86 ? 5.218 5.481 1.586 1.00 96.50 86 ILE A CA 1
ATOM 724 C C . ILE A 1 86 ? 4.879 6.505 2.670 1.00 96.50 86 ILE A C 1
ATOM 726 O O . ILE A 1 86 ? 4.287 6.155 3.692 1.00 96.50 86 ILE A O 1
ATOM 730 N N . GLU A 1 87 ? 5.136 7.784 2.402 1.00 94.56 87 GLU A N 1
ATOM 731 C CA . GLU A 1 87 ? 4.841 8.889 3.314 1.00 94.56 87 GLU A CA 1
ATOM 732 C C . GLU A 1 87 ? 3.344 8.967 3.630 1.00 94.56 87 GLU A C 1
ATOM 734 O O . GLU A 1 87 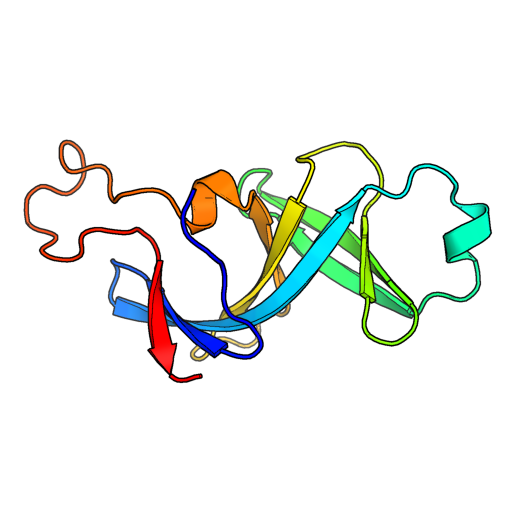? 2.950 9.143 4.780 1.00 94.56 87 GLU A O 1
ATOM 739 N N . MET A 1 88 ? 2.490 8.747 2.627 1.00 94.94 88 MET A N 1
ATOM 740 C CA . MET A 1 88 ? 1.035 8.764 2.790 1.00 94.94 88 MET A CA 1
ATOM 741 C C . MET A 1 88 ? 0.466 7.469 3.364 1.00 94.94 88 MET A C 1
ATOM 743 O O . MET A 1 88 ? -0.685 7.453 3.805 1.00 94.94 88 MET A O 1
ATOM 747 N N . PHE A 1 89 ? 1.206 6.366 3.282 1.00 97.00 89 PHE A N 1
ATOM 748 C CA . PHE A 1 89 ? 0.838 5.107 3.920 1.00 97.00 89 PHE A CA 1
ATOM 749 C C . PHE A 1 89 ? 1.139 5.163 5.424 1.00 97.00 89 PHE A C 1
ATOM 751 O O . PHE A 1 89 ? 0.314 4.762 6.243 1.00 97.00 89 PHE A O 1
ATOM 758 N N . LEU A 1 90 ? 2.292 5.722 5.792 1.00 96.50 90 LEU A N 1
ATOM 759 C CA . LEU A 1 90 ? 2.745 5.845 7.178 1.00 96.50 90 LEU A CA 1
ATOM 760 C C . LEU A 1 90 ? 2.209 7.089 7.901 1.00 96.50 90 LEU A C 1
ATOM 762 O O . LEU A 1 90 ? 2.477 7.250 9.093 1.00 96.50 90 LEU A O 1
ATOM 766 N N . SER A 1 91 ? 1.472 7.961 7.207 1.00 96.31 91 SER A N 1
ATOM 767 C CA . SER A 1 91 ? 0.987 9.214 7.783 1.00 96.31 91 SER A CA 1
ATOM 768 C C . SER A 1 91 ? -0.031 8.997 8.902 1.00 96.31 91 SER A C 1
ATOM 770 O O . SER A 1 91 ? -0.768 8.005 8.945 1.00 96.31 91 SER A O 1
ATOM 772 N N . GLU A 1 92 ? -0.134 9.998 9.768 1.00 96.88 92 GLU A N 1
ATOM 773 C CA . GLU A 1 92 ? -1.220 10.114 10.736 1.00 96.88 92 GLU A CA 1
ATOM 774 C C . GLU A 1 92 ? -2.584 10.239 10.041 1.00 96.88 92 GLU A C 1
ATOM 776 O O . GLU A 1 92 ? -2.691 10.646 8.874 1.00 96.88 92 GLU A O 1
ATOM 781 N N . VAL A 1 93 ? -3.641 9.866 10.761 1.00 96.44 93 VAL A N 1
ATOM 782 C CA . VAL A 1 93 ? -5.014 10.187 10.370 1.00 96.44 93 VAL A CA 1
ATOM 783 C C . VAL A 1 93 ? -5.206 11.699 10.452 1.00 96.44 93 VAL A C 1
ATOM 785 O O . VAL A 1 93 ? -4.838 12.333 11.438 1.00 96.44 93 VAL A O 1
ATOM 788 N N . ASP A 1 94 ? -5.844 12.291 9.442 1.00 95.38 94 ASP A N 1
ATOM 789 C CA . ASP A 1 94 ? -6.277 13.686 9.529 1.00 95.38 94 ASP A CA 1
ATOM 790 C C . ASP A 1 94 ? -7.397 13.817 10.572 1.00 95.38 94 ASP A C 1
ATOM 792 O O . ASP A 1 94 ? -8.575 13.595 10.277 1.00 95.38 94 ASP A O 1
ATOM 796 N N . ARG A 1 95 ? -7.022 14.184 11.801 1.00 94.38 95 ARG A N 1
ATOM 797 C CA . ARG A 1 95 ? -7.947 14.331 12.934 1.00 94.38 95 ARG A CA 1
ATOM 798 C C . ARG A 1 95 ? -8.949 15.470 12.759 1.00 94.38 95 ARG A C 1
ATOM 800 O O . ARG A 1 95 ? -9.989 15.449 13.404 1.00 94.38 95 ARG A O 1
ATOM 807 N N . ARG A 1 96 ? -8.686 16.446 11.881 1.00 95.69 96 ARG A N 1
ATOM 808 C CA . ARG A 1 96 ? -9.679 17.491 11.571 1.00 95.69 96 ARG A CA 1
ATOM 809 C C . ARG A 1 96 ? -10.808 16.914 10.729 1.00 95.69 96 ARG A C 1
ATOM 811 O O . ARG A 1 96 ? -11.968 17.244 10.944 1.00 95.69 96 ARG A O 1
ATOM 818 N N . LYS A 1 97 ? -10.465 16.038 9.782 1.00 95.62 97 LYS A N 1
ATOM 819 C CA . LYS A 1 97 ? -11.437 15.363 8.913 1.00 95.62 97 LYS A CA 1
ATOM 820 C C . LYS A 1 97 ? -12.128 14.183 9.599 1.00 95.62 97 LYS A C 1
ATOM 822 O O . LYS A 1 97 ? -13.277 13.884 9.286 1.00 95.62 97 LYS A O 1
ATOM 827 N N . TYR A 1 98 ? -11.429 13.511 10.508 1.00 95.50 98 TYR A N 1
ATOM 828 C CA . TYR A 1 98 ? -11.892 12.304 11.187 1.00 95.50 98 TYR A CA 1
ATOM 829 C C . TYR A 1 98 ? -11.672 12.400 12.710 1.00 95.50 98 TYR A C 1
ATOM 831 O O . TYR A 1 98 ? -10.850 11.660 13.250 1.00 95.50 98 TYR A O 1
ATOM 839 N N . PRO A 1 99 ? -12.392 13.294 13.415 1.00 95.19 99 PRO A N 1
ATOM 840 C CA . PRO A 1 99 ? -12.159 13.560 14.840 1.00 95.19 99 PRO A CA 1
ATOM 841 C C . PRO A 1 99 ? -12.463 12.362 15.751 1.00 95.19 99 PRO A C 1
ATOM 843 O O . PRO A 1 99 ? -11.826 12.196 16.785 1.00 95.19 99 PRO A O 1
ATOM 846 N N . GLU A 1 100 ? -13.392 11.496 15.342 1.00 95.62 100 GLU A N 1
ATOM 847 C CA . GLU A 1 100 ? -13.824 10.320 16.115 1.00 95.62 100 GLU A CA 1
ATOM 848 C C . GLU A 1 100 ? -12.907 9.096 15.942 1.00 95.62 100 GLU A C 1
ATOM 850 O O . GLU A 1 100 ? -13.071 8.070 16.610 1.00 95.62 100 GLU A O 1
ATOM 855 N N . VAL A 1 101 ? -11.950 9.152 15.010 1.00 96.31 101 VAL A N 1
ATOM 856 C CA . VAL A 1 101 ? -11.059 8.022 14.741 1.00 96.31 101 VAL A CA 1
ATOM 857 C C . VAL A 1 101 ? -10.001 7.948 15.837 1.00 96.31 101 VAL A C 1
ATOM 859 O O . VAL A 1 101 ? -9.114 8.789 15.930 1.00 96.31 101 VAL A O 1
ATOM 862 N N . LYS A 1 102 ? -10.087 6.895 16.658 1.00 94.50 102 LYS A N 1
ATOM 863 C CA . LYS A 1 102 ? -9.125 6.615 17.739 1.00 94.50 102 LYS A CA 1
ATOM 864 C C . LYS A 1 102 ? -7.759 6.141 17.236 1.00 94.50 102 LYS A C 1
ATOM 866 O O . LYS A 1 102 ? -6.785 6.231 17.971 1.00 94.50 102 LYS A O 1
ATOM 871 N N . GLN A 1 103 ? -7.718 5.598 16.020 1.00 96.50 103 GLN A N 1
ATOM 872 C CA . GLN A 1 103 ? -6.493 5.138 15.370 1.00 96.50 103 GLN A CA 1
ATOM 873 C C . GLN A 1 103 ? -5.578 6.338 15.088 1.00 96.50 103 GLN A C 1
ATOM 875 O O . GLN A 1 103 ? -6.048 7.351 14.573 1.00 96.50 103 GLN A O 1
ATOM 880 N N . GLU A 1 104 ? -4.290 6.238 15.409 1.00 95.69 104 GLU A N 1
ATOM 881 C CA . GLU A 1 104 ? -3.361 7.365 15.253 1.00 95.69 104 GLU A CA 1
ATOM 882 C C . GLU A 1 104 ? -2.925 7.510 13.793 1.00 95.69 104 GLU A C 1
ATOM 884 O O . GLU A 1 104 ? -2.877 8.616 13.251 1.00 95.69 104 GLU A O 1
ATOM 889 N N . TYR A 1 105 ? -2.689 6.379 13.126 1.00 96.88 105 TYR A N 1
ATOM 890 C CA . TYR A 1 105 ? -2.147 6.341 11.770 1.00 96.88 105 TYR A CA 1
ATOM 891 C C . TYR A 1 105 ? -3.138 5.829 10.744 1.00 96.88 105 TYR A C 1
ATOM 893 O O . TYR A 1 105 ? -4.034 5.046 11.056 1.00 96.88 105 TYR A O 1
ATOM 901 N N . ARG A 1 106 ? -2.960 6.222 9.479 1.00 96.00 106 ARG A N 1
ATOM 902 C CA . ARG A 1 106 ? -3.829 5.744 8.394 1.00 96.00 106 ARG A CA 1
ATOM 903 C C . ARG A 1 106 ? -3.799 4.228 8.278 1.00 96.00 106 ARG A C 1
ATOM 905 O O . ARG A 1 106 ? -4.853 3.632 8.065 1.00 96.00 106 ARG A O 1
ATOM 912 N N . PHE A 1 107 ? -2.620 3.638 8.464 1.00 97.44 107 PHE A N 1
ATOM 913 C CA . PHE A 1 107 ? -2.395 2.202 8.521 1.00 97.44 107 PHE A CA 1
ATOM 914 C C . PHE A 1 107 ? -1.603 1.836 9.783 1.00 97.44 107 PHE A C 1
ATOM 916 O O . PHE A 1 107 ? -0.515 2.363 10.040 1.00 97.44 107 PHE A O 1
ATOM 923 N N . GLU A 1 108 ? -2.134 0.898 10.562 1.00 97.00 108 GLU A N 1
ATOM 924 C CA . GLU A 1 108 ? -1.475 0.347 11.748 1.00 97.00 108 GLU A CA 1
ATOM 925 C C . GLU A 1 108 ? -1.160 -1.134 11.554 1.00 97.00 108 GLU A C 1
ATOM 927 O O . GLU A 1 108 ? -1.959 -1.879 10.986 1.00 97.00 108 GLU A O 1
ATOM 932 N N . LEU A 1 109 ? 0.031 -1.546 11.993 1.00 96.75 109 LEU A N 1
ATOM 933 C CA . LEU A 1 109 ? 0.497 -2.926 11.895 1.00 96.75 109 LEU A CA 1
ATOM 934 C C . LEU A 1 109 ? -0.340 -3.807 12.827 1.00 96.75 109 LEU A C 1
ATOM 936 O O . LEU A 1 109 ? -0.450 -3.515 14.014 1.00 96.75 109 LEU A O 1
ATOM 940 N N . LEU A 1 110 ? -0.899 -4.890 12.290 1.00 92.88 110 LEU A N 1
ATOM 941 C CA . LEU A 1 110 ? -1.701 -5.852 13.045 1.00 92.88 110 LEU A CA 1
ATOM 942 C C . LEU A 1 110 ? -0.950 -7.165 13.285 1.00 92.88 110 LEU A C 1
ATOM 944 O O . LEU A 1 110 ? -0.991 -7.704 14.387 1.00 92.88 110 LEU A O 1
ATOM 948 N N . LYS A 1 111 ? -0.293 -7.698 12.248 1.00 83.69 111 LYS A N 1
ATOM 949 C CA . LYS A 1 111 ? 0.436 -8.973 12.295 1.00 83.69 111 LYS A CA 1
ATOM 950 C C . LYS A 1 111 ? 1.638 -8.927 11.353 1.00 83.69 111 LYS A C 1
ATOM 952 O O . LYS A 1 111 ? 1.500 -8.417 10.243 1.00 83.69 111 LYS A O 1
ATOM 957 N N . TYR A 1 112 ? 2.769 -9.467 11.798 1.00 68.50 112 TYR A N 1
ATOM 958 C CA . TYR A 1 112 ? 4.011 -9.649 11.042 1.00 68.50 112 TYR A CA 1
ATOM 959 C C . TYR A 1 112 ? 4.321 -11.145 10.964 1.00 68.50 112 TYR A C 1
ATOM 961 O O . TYR A 1 112 ? 4.081 -11.823 11.993 1.00 68.50 112 TYR A O 1
#

pLDDT: mean 93.93, std 5.7, range [64.12, 98.25]

Secondary structure (DSSP, 8-state):
-PPP-SSEEEEETTS-EEEEEEEEEE---GGGGTTPEEEEEEETTTTEEEEEEEETTEEEE-SSS-SEEEEEEESS----EEEEEHHHHSPBP-TTT-TT---SBSEEEEE-